Protein AF-A0A2S8ILB8-F1 (afdb_monomer)

Mean predicted aligned error: 15.45 Å

Organism: Burkholderia cepacia (NCBI:txid292)

pLDDT: mean 70.12, std 14.37, range [33.75, 92.69]

Radius of gyration: 23.31 Å; Cα contacts (8 Å, |Δi|>4): 121; chains: 1; bounding box: 49×38×70 Å

Sequence (114 aa):
MSDSTARDAGSDMPLCPVPPSVQGDDRSEYMSYGPGHYAYEIVGDMPVHVGGTCYIGRLVDWFGAYGKDGLMAQMSMRLPRDDTGHEQTFSVNGVRSVTSVATSIEKMTANSGN

Structure (mmCIF, N/CA/C/O backbone):
data_AF-A0A2S8ILB8-F1
#
_entry.id   AF-A0A2S8ILB8-F1
#
loop_
_atom_site.group_PDB
_atom_site.id
_atom_site.type_symbol
_atom_site.label_atom_id
_atom_site.label_alt_id
_atom_site.label_comp_id
_atom_site.label_asym_id
_atom_site.label_entity_id
_atom_site.label_seq_id
_atom_site.pdbx_PDB_ins_code
_atom_site.Cartn_x
_atom_site.Cartn_y
_atom_site.Cartn_z
_atom_site.occupancy
_atom_site.B_iso_or_equiv
_atom_site.auth_seq_id
_atom_site.auth_comp_id
_atom_site.auth_asym_id
_atom_site.auth_atom_id
_atom_site.pdbx_PDB_model_num
ATOM 1 N N . MET A 1 1 ? -10.336 9.363 -44.416 1.00 43.84 1 MET A N 1
ATOM 2 C CA . MET A 1 1 ? -10.265 8.035 -43.772 1.00 43.84 1 MET A CA 1
ATOM 3 C C . MET A 1 1 ? -9.459 8.210 -42.497 1.00 43.84 1 MET A C 1
ATOM 5 O O . MET A 1 1 ? -8.588 9.066 -42.495 1.00 43.84 1 MET A O 1
ATOM 9 N N . SER A 1 2 ? -9.823 7.547 -41.400 1.00 50.69 2 SER A N 1
ATOM 10 C CA . SER A 1 2 ? -9.103 7.703 -40.130 1.00 50.69 2 SER A CA 1
ATOM 11 C C . SER A 1 2 ? -7.822 6.870 -40.184 1.00 50.69 2 SER A C 1
ATOM 13 O O . SER A 1 2 ? -7.915 5.656 -40.330 1.00 50.69 2 SER A O 1
ATOM 15 N N . ASP A 1 3 ? -6.657 7.509 -40.061 1.00 68.88 3 ASP A N 1
ATOM 16 C CA . ASP A 1 3 ? -5.332 6.862 -39.990 1.00 68.88 3 ASP A CA 1
ATOM 17 C C . ASP A 1 3 ? -5.080 6.200 -38.618 1.00 68.88 3 ASP A C 1
ATOM 19 O O . ASP A 1 3 ? -3.968 6.218 -38.092 1.00 68.88 3 ASP A O 1
ATOM 23 N N . SER A 1 4 ? -6.118 5.650 -37.982 1.00 63.41 4 SER A N 1
ATOM 24 C CA . SER A 1 4 ? -5.969 4.976 -36.693 1.00 63.41 4 SER A CA 1
ATOM 25 C C . SER A 1 4 ? -5.624 3.503 -36.897 1.00 63.41 4 SER A C 1
ATOM 27 O O . SER A 1 4 ? -6.409 2.712 -37.416 1.00 63.41 4 SER A O 1
ATOM 29 N N . THR A 1 5 ? -4.423 3.125 -36.471 1.00 62.94 5 THR A N 1
ATOM 30 C CA . THR A 1 5 ? -3.970 1.736 -36.386 1.00 62.94 5 THR A CA 1
ATOM 31 C C . THR A 1 5 ? -4.077 1.248 -34.945 1.00 62.94 5 THR A C 1
ATOM 33 O O . THR A 1 5 ? -3.361 1.715 -34.064 1.00 62.94 5 THR A O 1
ATOM 36 N N . ALA A 1 6 ? -4.959 0.278 -34.708 1.00 57.72 6 ALA A N 1
ATOM 37 C CA . ALA A 1 6 ? -4.979 -0.522 -33.485 1.00 57.72 6 ALA A CA 1
ATOM 38 C C . ALA A 1 6 ? -4.267 -1.860 -33.744 1.00 57.72 6 ALA A C 1
ATOM 40 O O . ALA A 1 6 ? -4.398 -2.435 -34.827 1.00 57.72 6 ALA A O 1
ATOM 41 N N . ARG A 1 7 ? -3.502 -2.352 -32.767 1.00 63.53 7 ARG A N 1
ATOM 42 C CA . ARG A 1 7 ? -2.877 -3.685 -32.781 1.00 63.53 7 ARG A CA 1
ATOM 43 C C . ARG A 1 7 ? -3.166 -4.403 -31.468 1.00 63.53 7 ARG A C 1
ATOM 45 O O . ARG A 1 7 ? -3.419 -3.747 -30.459 1.00 63.53 7 ARG A O 1
ATOM 52 N N . ASP A 1 8 ? -3.100 -5.730 -31.498 1.00 57.72 8 ASP A N 1
A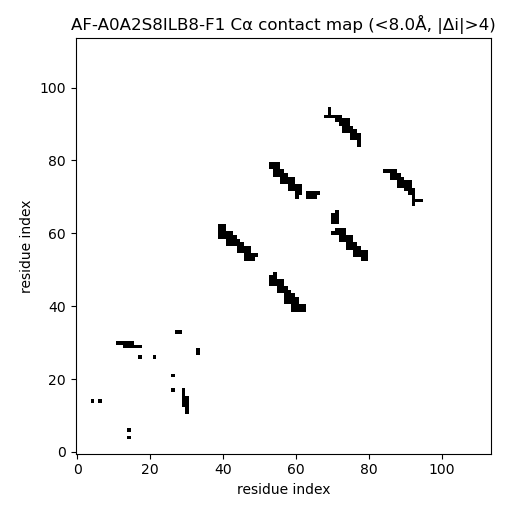TOM 53 C CA . ASP A 1 8 ? -3.300 -6.564 -30.315 1.00 57.72 8 ASP A CA 1
ATOM 54 C C . ASP A 1 8 ? -2.285 -6.240 -29.215 1.00 57.72 8 ASP A C 1
ATOM 56 O O . ASP A 1 8 ? -1.077 -6.121 -29.458 1.00 57.72 8 ASP A O 1
ATOM 60 N N . ALA A 1 9 ? -2.795 -6.138 -27.986 1.00 50.19 9 ALA A N 1
ATOM 61 C CA . ALA A 1 9 ? -1.987 -6.030 -26.782 1.00 50.19 9 ALA A CA 1
ATOM 62 C C . ALA A 1 9 ? -1.208 -7.346 -26.592 1.00 50.19 9 ALA A C 1
ATOM 64 O O . ALA A 1 9 ? -1.756 -8.335 -26.111 1.00 50.19 9 ALA A O 1
ATOM 65 N N . GLY A 1 10 ? 0.051 -7.364 -27.040 1.00 53.66 10 GLY A N 1
ATOM 66 C CA . GLY A 1 10 ? 0.926 -8.545 -27.021 1.00 53.66 10 GLY A CA 1
ATOM 67 C C . GLY A 1 10 ? 1.799 -8.730 -28.268 1.00 53.66 10 GLY A C 1
ATOM 68 O O . GLY A 1 10 ? 2.637 -9.623 -28.289 1.00 53.66 10 GLY A O 1
ATOM 69 N N . SER A 1 11 ? 1.629 -7.910 -29.311 1.00 64.94 11 SER A N 1
ATOM 70 C CA . SER A 1 11 ? 2.535 -7.902 -30.468 1.00 64.94 11 SER A CA 1
ATOM 71 C C . SER A 1 11 ? 3.912 -7.328 -30.103 1.00 64.94 11 SER A C 1
ATOM 73 O O . SER A 1 11 ? 4.003 -6.166 -29.710 1.00 64.94 11 SER A O 1
ATOM 75 N N . ASP A 1 12 ? 4.986 -8.080 -30.371 1.00 65.25 12 ASP A N 1
ATOM 76 C CA . ASP A 1 12 ? 6.389 -7.645 -30.198 1.00 65.25 12 ASP A CA 1
ATOM 77 C C . ASP A 1 12 ? 6.849 -6.580 -31.219 1.00 65.25 12 ASP A C 1
ATOM 79 O O . ASP A 1 12 ? 7.993 -6.122 -31.195 1.00 65.25 12 ASP A O 1
ATOM 83 N N . MET A 1 13 ? 5.970 -6.159 -32.134 1.00 71.38 13 MET A N 1
ATOM 84 C CA . MET A 1 13 ? 6.238 -5.077 -33.080 1.00 71.38 13 MET A CA 1
ATOM 85 C C . MET A 1 13 ? 5.608 -3.754 -32.608 1.00 71.38 13 MET A C 1
ATOM 87 O O . MET A 1 13 ? 4.372 -3.683 -32.530 1.00 71.38 13 MET A O 1
ATOM 91 N N . PRO A 1 14 ? 6.401 -2.681 -32.398 1.00 72.38 14 PRO A N 1
ATOM 92 C CA . PRO A 1 14 ? 5.877 -1.403 -31.928 1.00 72.38 14 PRO A CA 1
ATOM 93 C C . PRO A 1 14 ? 4.934 -0.783 -32.955 1.00 72.38 14 PRO A C 1
ATOM 95 O O . PRO A 1 14 ? 5.099 -0.939 -34.172 1.00 72.38 14 PRO A O 1
ATOM 98 N N . LEU A 1 15 ? 3.938 -0.053 -32.453 1.00 75.75 15 LEU A N 1
ATOM 99 C CA . LEU A 1 15 ? 3.108 0.824 -33.279 1.00 75.75 15 LEU A CA 1
ATOM 100 C C . LEU A 1 15 ? 3.922 2.020 -33.792 1.00 75.75 15 LEU A C 1
ATOM 102 O O . LEU A 1 15 ? 3.764 2.422 -34.943 1.00 75.75 15 LEU A O 1
ATOM 106 N N . CYS A 1 16 ? 4.826 2.545 -32.962 1.00 80.25 16 CYS A N 1
ATOM 107 C CA . CYS A 1 16 ? 5.725 3.636 -33.319 1.00 80.25 16 CYS A CA 1
ATOM 108 C C . CYS A 1 16 ? 6.970 3.111 -34.064 1.00 80.25 16 CYS A C 1
ATOM 110 O O . CYS A 1 16 ? 7.601 2.156 -33.607 1.00 80.25 16 CYS A O 1
ATOM 112 N N . PRO A 1 17 ? 7.389 3.726 -35.183 1.00 85.88 17 PRO A N 1
ATOM 113 C CA . PRO A 1 17 ? 8.659 3.389 -35.825 1.00 85.88 17 PRO A CA 1
ATOM 114 C C . PRO A 1 17 ? 9.853 3.626 -34.888 1.00 85.88 17 PRO A C 1
ATOM 116 O O . PRO A 1 17 ? 9.951 4.686 -34.274 1.00 85.88 17 PRO A O 1
ATOM 119 N N . VAL A 1 18 ? 10.786 2.670 -34.821 1.00 86.38 18 VAL A N 1
ATOM 120 C CA . VAL A 1 18 ? 12.021 2.798 -34.026 1.00 86.38 18 VAL A CA 1
ATOM 121 C C . VAL A 1 18 ? 13.158 3.307 -34.920 1.00 86.38 18 VAL A C 1
ATOM 123 O O . VAL A 1 18 ? 13.496 2.623 -35.893 1.00 86.38 18 VAL A O 1
ATOM 126 N N . PRO A 1 19 ? 13.780 4.462 -34.623 1.00 92.44 19 PRO A N 1
ATOM 127 C CA . PRO A 1 19 ? 14.909 4.960 -35.400 1.00 92.44 19 PRO A CA 1
ATOM 128 C C . PRO A 1 19 ? 16.108 3.989 -35.379 1.00 92.44 19 PRO A C 1
ATOM 130 O O . PRO A 1 19 ? 16.382 3.384 -34.340 1.00 92.44 19 PRO A O 1
ATOM 133 N N . PRO A 1 20 ? 16.885 3.869 -36.476 1.00 89.38 20 PRO A N 1
ATOM 134 C CA . PRO A 1 20 ? 18.049 2.973 -36.539 1.00 89.38 20 PRO A CA 1
ATOM 135 C C . PRO A 1 20 ? 19.155 3.286 -35.520 1.00 89.38 20 PRO A C 1
ATOM 137 O O . PRO A 1 20 ? 19.978 2.427 -35.218 1.00 89.38 20 PRO A O 1
ATOM 140 N N . SER A 1 21 ? 19.189 4.517 -35.006 1.00 92.69 21 SER A N 1
ATOM 141 C CA . SER A 1 21 ? 20.146 4.968 -33.994 1.00 92.69 21 SER A CA 1
ATOM 142 C C . SER A 1 21 ? 19.826 4.481 -32.576 1.00 92.69 21 SER A C 1
ATOM 144 O O . SER A 1 21 ? 20.693 4.578 -31.715 1.00 92.69 21 SER A O 1
ATOM 146 N N . VAL A 1 22 ? 18.612 3.977 -32.320 1.00 85.44 22 VAL A N 1
ATOM 147 C CA . VAL A 1 22 ? 18.175 3.517 -30.990 1.00 85.44 22 VAL A CA 1
ATOM 148 C C . VAL A 1 22 ? 18.552 2.048 -30.796 1.00 85.44 22 VAL A C 1
ATOM 150 O O . VAL A 1 22 ? 18.087 1.166 -31.534 1.00 85.44 22 VAL A O 1
ATOM 153 N N . GLN A 1 23 ? 19.384 1.780 -29.790 1.00 84.12 23 GLN A N 1
ATOM 154 C CA . GLN A 1 23 ? 19.929 0.454 -29.490 1.00 84.12 23 GLN A CA 1
ATOM 155 C C . GLN A 1 23 ? 19.652 0.036 -28.046 1.00 84.12 23 GLN A C 1
ATOM 157 O O . GLN A 1 23 ? 19.327 0.864 -27.208 1.00 84.12 23 GLN A O 1
ATOM 162 N N . GLY A 1 24 ? 19.798 -1.261 -27.768 1.00 80.56 24 GLY A N 1
ATOM 163 C CA . GLY A 1 24 ? 19.667 -1.799 -26.414 1.00 80.56 24 GLY A CA 1
ATOM 164 C C . GLY A 1 24 ? 18.294 -1.544 -25.788 1.00 80.56 24 GLY A C 1
ATOM 165 O O . GLY A 1 24 ? 17.268 -1.620 -26.472 1.00 80.56 24 GLY A O 1
ATOM 166 N N . ASP A 1 25 ? 18.302 -1.252 -24.490 1.00 75.38 25 ASP A N 1
ATOM 167 C CA . ASP A 1 25 ? 17.104 -1.122 -23.657 1.00 75.38 25 ASP A CA 1
ATOM 168 C C . ASP A 1 25 ? 16.227 0.087 -24.043 1.00 75.38 25 ASP A C 1
ATOM 170 O O . ASP A 1 25 ? 15.007 0.029 -23.877 1.00 75.38 25 ASP A O 1
ATOM 174 N N . ASP A 1 26 ? 16.797 1.119 -24.682 1.00 79.50 26 ASP A N 1
ATOM 175 C CA . ASP A 1 26 ? 16.089 2.326 -25.157 1.00 79.50 26 ASP A CA 1
ATOM 176 C C . ASP A 1 26 ? 15.013 2.010 -26.215 1.00 79.50 26 ASP A C 1
ATOM 178 O O . ASP A 1 26 ? 14.085 2.781 -26.462 1.00 79.50 26 ASP A O 1
ATOM 182 N N . ARG A 1 27 ? 15.094 0.839 -26.860 1.00 80.06 27 ARG A N 1
ATOM 183 C CA . ARG A 1 27 ? 14.069 0.377 -27.811 1.00 80.06 27 ARG A CA 1
ATOM 184 C C . ARG A 1 27 ? 12.729 0.080 -27.126 1.00 80.06 27 ARG A C 1
ATOM 186 O O . ARG A 1 27 ? 11.698 0.109 -27.798 1.00 80.06 27 ARG A O 1
ATOM 193 N N . SER A 1 28 ? 12.729 -0.198 -25.819 1.00 74.12 28 SER A N 1
ATOM 194 C CA . SER A 1 28 ? 11.522 -0.508 -25.036 1.00 74.12 28 SER A CA 1
ATOM 195 C C . SER A 1 28 ? 10.584 0.696 -24.855 1.00 74.12 28 SER A C 1
ATOM 197 O O . SER A 1 28 ? 9.372 0.513 -24.718 1.00 74.12 28 SER A O 1
ATOM 199 N N . GLU A 1 29 ? 11.103 1.923 -24.964 1.00 79.31 29 GLU A N 1
ATOM 200 C CA . GLU A 1 29 ? 10.327 3.174 -24.891 1.00 79.31 29 GLU A CA 1
ATOM 201 C C . GLU A 1 29 ? 9.372 3.353 -26.084 1.00 79.31 29 GLU A C 1
ATOM 203 O O . GLU A 1 29 ? 8.373 4.063 -26.010 1.00 79.31 29 GLU A O 1
ATOM 208 N N . TYR A 1 30 ? 9.641 2.665 -27.196 1.00 82.38 30 TYR A N 1
ATOM 209 C CA . TYR A 1 30 ? 8.775 2.658 -28.380 1.00 82.38 30 TYR A CA 1
ATOM 210 C C . TYR A 1 30 ? 7.669 1.596 -28.293 1.00 82.38 30 TYR A C 1
ATOM 212 O O . TYR A 1 30 ? 6.755 1.581 -29.120 1.00 82.38 30 TYR A O 1
ATOM 220 N N . MET A 1 31 ? 7.763 0.708 -27.299 1.00 73.12 31 MET A N 1
ATOM 221 C CA . MET A 1 31 ? 6.815 -0.373 -27.018 1.00 73.12 31 MET A CA 1
ATOM 222 C C . MET A 1 31 ? 5.901 -0.041 -25.836 1.00 73.12 31 MET A C 1
ATOM 224 O O . MET A 1 31 ? 4.791 -0.562 -25.749 1.00 73.12 31 MET A O 1
ATOM 228 N N . SER A 1 32 ? 6.363 0.803 -24.912 1.00 68.81 32 SER A N 1
ATOM 229 C CA . SER A 1 32 ? 5.662 1.107 -23.668 1.00 68.81 32 SER A CA 1
ATOM 230 C C . SER A 1 32 ? 6.006 2.508 -23.167 1.00 68.81 32 SER A C 1
ATOM 232 O O . SER A 1 32 ? 7.106 2.999 -23.389 1.00 68.81 32 SER A O 1
ATOM 234 N N . TYR A 1 33 ? 5.091 3.129 -22.422 1.00 65.75 33 TYR A N 1
ATOM 235 C CA . TYR A 1 33 ? 5.306 4.420 -21.751 1.00 65.75 33 TYR A CA 1
ATOM 236 C C . TYR A 1 33 ? 6.221 4.302 -20.503 1.00 65.75 33 TYR A C 1
ATOM 238 O O . TYR A 1 33 ? 6.275 5.201 -19.668 1.00 65.75 33 TYR A O 1
ATOM 246 N N . GLY A 1 34 ? 6.927 3.179 -20.345 1.00 61.75 34 GLY A N 1
ATOM 247 C CA . GLY A 1 34 ? 7.639 2.827 -19.122 1.00 61.75 34 GLY A CA 1
ATOM 248 C C . GLY A 1 34 ? 6.735 2.148 -18.085 1.00 61.75 34 GLY A C 1
ATOM 249 O O . GLY A 1 34 ? 5.575 1.827 -18.370 1.00 61.75 34 GLY A O 1
ATOM 250 N N . PRO A 1 35 ? 7.262 1.875 -16.880 1.00 55.00 35 PRO A N 1
ATOM 251 C CA . PRO A 1 35 ? 6.480 1.259 -15.823 1.00 55.00 35 PRO A CA 1
ATOM 252 C C . PRO A 1 35 ? 5.272 2.135 -15.470 1.00 55.00 35 PRO A C 1
ATOM 254 O O . PRO A 1 35 ? 5.406 3.323 -15.175 1.00 55.00 35 PRO A O 1
ATOM 257 N N . GLY A 1 36 ? 4.082 1.534 -15.510 1.00 52.47 36 GLY A N 1
ATOM 258 C CA . GLY A 1 36 ? 2.851 2.189 -15.081 1.00 52.47 36 GLY A CA 1
ATOM 259 C C . GLY A 1 36 ? 2.916 2.603 -13.610 1.00 52.47 36 GLY A C 1
ATOM 260 O O . GLY A 1 36 ? 3.729 2.100 -12.838 1.00 52.47 36 GLY A O 1
ATOM 261 N N . HIS A 1 37 ? 2.050 3.535 -13.220 1.00 50.69 37 HIS A N 1
ATOM 262 C CA . HIS A 1 37 ? 1.978 4.066 -11.860 1.00 50.69 37 HIS A CA 1
ATOM 263 C C . HIS A 1 37 ? 1.935 2.931 -10.812 1.00 50.69 37 HIS A C 1
ATOM 265 O O . HIS A 1 37 ? 0.953 2.195 -10.729 1.00 50.69 37 HIS A O 1
ATOM 271 N N . TYR A 1 38 ? 2.994 2.793 -10.005 1.00 55.03 38 TYR A N 1
ATOM 272 C CA . TYR A 1 38 ? 3.078 1.830 -8.900 1.00 55.03 38 TYR A CA 1
ATOM 273 C C . TYR A 1 38 ? 2.279 2.341 -7.694 1.00 55.03 38 TYR A C 1
ATOM 275 O O . TYR A 1 38 ? 2.844 2.796 -6.701 1.00 55.03 38 TYR A O 1
ATOM 283 N N . ALA A 1 39 ? 0.952 2.321 -7.787 1.00 56.22 39 ALA A N 1
ATOM 284 C CA . ALA A 1 39 ? 0.093 2.560 -6.635 1.00 56.22 39 ALA A CA 1
ATOM 285 C C . ALA A 1 39 ? -0.289 1.210 -6.018 1.00 56.22 39 ALA A C 1
ATOM 287 O O . ALA A 1 39 ? -1.001 0.428 -6.642 1.00 56.22 39 ALA A O 1
ATOM 288 N N . TYR A 1 40 ? 0.179 0.934 -4.800 1.00 64.56 40 TYR A N 1
ATOM 289 C CA . TYR A 1 40 ? -0.498 -0.045 -3.952 1.00 64.56 40 TYR A CA 1
ATOM 290 C C . TYR A 1 40 ? -1.852 0.549 -3.549 1.00 64.56 40 TYR A C 1
ATOM 292 O O . TYR A 1 40 ? -1.952 1.742 -3.240 1.00 64.56 40 TYR A O 1
ATOM 300 N N . GLU A 1 41 ? -2.910 -0.254 -3.596 1.00 71.88 41 GLU A N 1
ATOM 301 C CA . GLU A 1 41 ? -4.248 0.239 -3.292 1.00 71.88 41 GLU A CA 1
ATOM 302 C C . GLU A 1 41 ? -4.439 0.247 -1.776 1.00 71.88 41 GLU A C 1
ATOM 304 O O . GLU A 1 41 ? -4.322 -0.786 -1.116 1.00 71.88 41 GLU A O 1
ATOM 309 N N . ILE A 1 42 ? -4.722 1.419 -1.202 1.00 77.94 42 ILE A N 1
ATOM 310 C CA . ILE A 1 42 ? -5.113 1.508 0.206 1.00 77.94 42 ILE A CA 1
ATOM 311 C C . ILE A 1 42 ? -6.544 0.989 0.308 1.00 77.94 42 ILE A C 1
ATOM 313 O O . ILE A 1 42 ? -7.495 1.674 -0.064 1.00 77.94 42 ILE A O 1
ATOM 317 N N . VAL A 1 43 ? -6.689 -0.217 0.850 1.00 77.69 43 VAL A N 1
ATOM 318 C CA . VAL A 1 43 ? -7.993 -0.848 1.079 1.00 77.69 43 VAL A CA 1
ATOM 319 C C . VAL A 1 43 ? -8.728 -0.147 2.219 1.00 77.69 43 VAL A C 1
ATOM 321 O O . VAL A 1 43 ? -9.952 -0.010 2.184 1.00 77.69 43 VAL A O 1
ATOM 324 N N . GLY A 1 44 ? -7.989 0.302 3.236 1.00 82.31 44 GLY A N 1
ATOM 325 C CA . GLY A 1 44 ? -8.544 1.107 4.314 1.00 82.31 44 GLY A CA 1
ATOM 326 C C . GLY A 1 44 ? -7.589 1.341 5.478 1.00 82.31 44 GLY A C 1
ATOM 327 O O . GLY A 1 44 ? -6.625 0.601 5.682 1.00 82.31 44 GLY A O 1
ATOM 328 N N . ASP A 1 45 ? -7.926 2.362 6.262 1.00 85.56 45 ASP A N 1
ATOM 329 C CA . ASP A 1 45 ? -7.277 2.700 7.524 1.00 85.56 45 ASP A CA 1
ATOM 330 C C . ASP A 1 45 ? -8.195 2.320 8.692 1.00 85.56 45 ASP A C 1
ATOM 332 O O . ASP A 1 45 ? -9.410 2.527 8.633 1.00 85.56 45 ASP A O 1
ATOM 336 N N . MET A 1 46 ? -7.629 1.764 9.762 1.00 88.12 46 MET A N 1
ATOM 337 C CA . MET A 1 46 ? -8.407 1.327 10.923 1.00 88.12 46 MET A CA 1
ATOM 338 C C . MET A 1 46 ? -7.602 1.392 12.226 1.00 88.12 46 MET A C 1
ATOM 340 O O . MET A 1 46 ? -6.389 1.173 12.216 1.00 88.12 46 MET A O 1
ATOM 344 N N . PRO A 1 47 ? -8.249 1.663 13.372 1.00 88.19 47 PRO A N 1
ATOM 345 C CA . PRO A 1 47 ? -7.612 1.472 14.665 1.00 88.19 47 PRO A CA 1
ATOM 346 C C . PRO A 1 47 ? -7.387 -0.023 14.913 1.00 88.19 47 PRO A C 1
ATOM 348 O O . PRO A 1 47 ? -8.280 -0.843 14.698 1.00 88.19 47 PRO A O 1
ATOM 351 N N . VAL A 1 48 ? -6.199 -0.373 15.397 1.00 85.19 48 VAL A N 1
ATOM 352 C CA . VAL A 1 48 ? -5.831 -1.750 15.739 1.00 85.19 48 VAL A CA 1
ATOM 353 C C . VAL A 1 48 ? -5.347 -1.779 17.181 1.00 85.19 48 VAL A C 1
ATOM 355 O O . VAL A 1 48 ? -4.460 -1.018 17.560 1.00 85.19 48 VAL A O 1
ATOM 358 N N . HIS A 1 49 ? -5.926 -2.654 17.998 1.00 88.88 49 HIS A N 1
ATOM 359 C CA . HIS A 1 49 ? -5.470 -2.893 19.366 1.00 88.88 49 HIS A CA 1
ATOM 360 C C . HIS A 1 49 ? -4.694 -4.206 19.430 1.00 88.88 49 HIS A C 1
ATOM 362 O O . HIS A 1 49 ? -5.229 -5.260 19.091 1.00 88.88 49 HIS A O 1
ATOM 368 N N . VAL A 1 50 ? -3.448 -4.143 19.902 1.00 85.06 50 VAL A N 1
ATOM 369 C CA . VAL A 1 50 ? -2.618 -5.325 20.173 1.00 85.06 50 VAL A CA 1
ATOM 370 C C . VAL A 1 50 ? -2.163 -5.256 21.623 1.00 85.06 50 VAL A C 1
ATOM 372 O O . VAL A 1 50 ? -1.436 -4.345 22.022 1.00 85.06 50 VAL A O 1
ATOM 375 N N . GLY A 1 51 ? -2.634 -6.204 22.437 1.00 88.00 51 GLY A N 1
ATOM 376 C CA . GLY A 1 51 ? -2.462 -6.142 23.886 1.00 88.00 51 GLY A CA 1
ATOM 377 C C . GLY A 1 51 ? -3.081 -4.864 24.463 1.00 88.00 51 GLY A C 1
ATOM 378 O O . GLY A 1 51 ? -4.268 -4.609 24.276 1.00 88.00 51 GLY A O 1
ATOM 379 N N . GLY A 1 52 ? -2.270 -4.065 25.161 1.00 90.00 52 GLY A N 1
ATOM 380 C CA . GLY A 1 52 ? -2.679 -2.783 25.748 1.00 90.00 52 GLY A CA 1
ATOM 381 C C . GLY A 1 52 ? -2.438 -1.553 24.866 1.00 90.00 52 GLY A C 1
ATOM 382 O O . GLY A 1 52 ? -2.691 -0.440 25.323 1.00 90.00 52 GLY A O 1
ATOM 383 N N . THR A 1 53 ? -1.938 -1.722 23.638 1.00 89.69 53 THR A N 1
ATOM 384 C CA . THR A 1 53 ? -1.497 -0.606 22.787 1.00 89.69 53 THR A CA 1
ATOM 385 C C . THR A 1 53 ? -2.423 -0.411 21.588 1.00 89.69 53 THR A C 1
ATOM 387 O O . THR A 1 53 ? -2.821 -1.371 20.926 1.00 89.69 53 THR A O 1
ATOM 390 N N . CYS A 1 54 ? -2.741 0.853 21.302 1.00 89.31 54 CYS A N 1
ATOM 391 C CA . CYS A 1 54 ? -3.522 1.281 20.146 1.00 89.31 54 CYS A CA 1
ATOM 392 C C . CYS A 1 54 ? -2.595 1.753 19.019 1.00 89.31 54 CYS A C 1
ATOM 394 O O . CYS A 1 54 ? -1.700 2.568 19.244 1.00 89.31 54 CYS A O 1
ATOM 396 N N . TYR A 1 55 ? -2.850 1.269 17.810 1.00 89.25 55 TYR A N 1
ATOM 397 C CA . TYR A 1 55 ? -2.135 1.598 16.585 1.00 89.25 55 TYR A CA 1
ATOM 398 C C . TYR A 1 55 ? -3.111 2.108 15.528 1.00 89.25 55 TYR A C 1
ATOM 400 O O . TYR A 1 55 ? -4.305 1.801 15.562 1.00 89.25 55 TYR A O 1
ATOM 408 N N . ILE A 1 56 ? -2.581 2.828 14.545 1.00 89.88 56 ILE A N 1
ATOM 409 C CA . ILE A 1 56 ? -3.264 3.075 13.277 1.00 89.88 56 ILE A CA 1
ATOM 410 C C . ILE A 1 56 ? -2.715 2.076 12.263 1.00 89.88 56 ILE A C 1
ATOM 412 O O . ILE A 1 56 ? -1.522 2.100 11.956 1.00 89.88 56 ILE A O 1
ATOM 416 N N . GLY A 1 57 ? -3.585 1.183 11.798 1.00 88.94 57 GLY A N 1
ATOM 417 C CA . GLY A 1 57 ? -3.297 0.203 10.762 1.00 88.94 57 GLY A CA 1
ATOM 418 C C . GLY A 1 57 ? -3.753 0.688 9.390 1.00 88.94 57 GLY A C 1
ATOM 419 O O . GLY A 1 57 ? -4.813 1.305 9.275 1.00 88.94 57 GLY A O 1
ATOM 420 N N . ARG A 1 58 ? -2.973 0.373 8.359 1.00 87.00 58 ARG A N 1
ATOM 421 C CA . ARG A 1 58 ? -3.295 0.572 6.947 1.00 87.00 58 ARG A CA 1
ATOM 422 C C . ARG A 1 58 ? -3.188 -0.756 6.220 1.00 87.00 58 ARG A C 1
ATOM 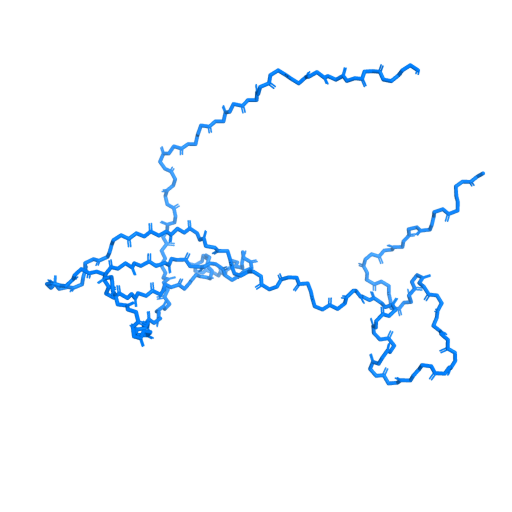424 O O . ARG A 1 58 ? -2.104 -1.333 6.158 1.00 87.00 58 ARG A O 1
ATOM 431 N N . LEU A 1 59 ? -4.301 -1.208 5.652 1.00 85.44 59 LEU A N 1
ATOM 432 C CA . LEU A 1 59 ? -4.330 -2.389 4.801 1.00 85.44 59 LEU A CA 1
ATOM 433 C C . LEU A 1 59 ? -4.099 -1.960 3.354 1.00 85.44 59 LEU A C 1
ATOM 435 O O . LEU A 1 59 ? -4.842 -1.129 2.827 1.00 85.44 59 LEU A O 1
ATOM 439 N N . VAL A 1 60 ? -3.085 -2.539 2.723 1.00 83.44 60 VAL A N 1
ATOM 440 C CA . VAL A 1 60 ? -2.768 -2.335 1.313 1.00 83.44 60 VAL A CA 1
ATOM 441 C C . VAL A 1 60 ? -2.929 -3.631 0.539 1.00 83.44 60 VAL A C 1
ATOM 443 O O . VAL A 1 60 ? -2.599 -4.712 1.032 1.00 83.44 60 VAL A O 1
ATOM 446 N N . ASP A 1 61 ? -3.439 -3.504 -0.675 1.00 77.12 61 ASP A N 1
ATOM 447 C CA . ASP A 1 61 ? -3.505 -4.568 -1.664 1.00 77.12 61 ASP A CA 1
ATOM 448 C C . ASP A 1 61 ? -2.459 -4.311 -2.749 1.00 77.12 61 ASP A C 1
ATOM 450 O O . ASP A 1 61 ? -2.351 -3.214 -3.312 1.00 77.12 61 ASP A O 1
ATOM 454 N N . TRP A 1 62 ? -1.674 -5.348 -3.023 1.00 68.06 62 TRP A N 1
ATOM 455 C CA . TRP A 1 62 ? -0.724 -5.359 -4.115 1.00 68.06 62 TRP A CA 1
ATOM 456 C C . TRP A 1 62 ? -1.401 -5.937 -5.360 1.00 68.06 62 TRP A C 1
ATOM 458 O O . TRP A 1 62 ? -1.417 -7.147 -5.587 1.00 68.06 62 TRP A O 1
ATOM 468 N N . PHE A 1 63 ? -1.895 -5.029 -6.204 1.00 64.81 63 PHE A N 1
ATOM 469 C CA . PHE A 1 63 ? -2.365 -5.308 -7.566 1.00 64.81 63 PHE A CA 1
ATOM 470 C C . PHE A 1 63 ? -3.625 -6.177 -7.682 1.00 64.81 63 PHE A C 1
ATOM 472 O O . PHE A 1 63 ? -3.856 -6.753 -8.747 1.00 64.81 63 PHE A O 1
ATOM 479 N 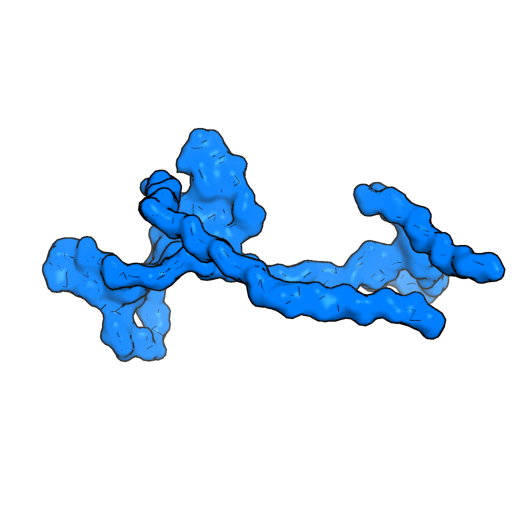N . GLY A 1 64 ? -4.446 -6.300 -6.633 1.00 57.75 64 GLY A N 1
ATOM 480 C CA . GLY A 1 64 ? -5.658 -7.116 -6.710 1.00 57.75 64 GLY A CA 1
ATOM 481 C C . GLY A 1 64 ? -5.348 -8.592 -6.932 1.00 57.75 64 GLY A C 1
ATOM 482 O O . GLY A 1 64 ? -6.167 -9.318 -7.496 1.00 57.75 64 GLY A O 1
ATOM 483 N N . ALA A 1 65 ? -4.146 -9.044 -6.561 1.00 61.91 65 ALA A N 1
ATOM 484 C CA . ALA A 1 65 ? -3.726 -10.419 -6.765 1.00 61.91 65 ALA A CA 1
ATOM 485 C C . ALA A 1 65 ? -4.447 -11.334 -5.764 1.00 61.91 65 ALA A C 1
ATOM 487 O O . ALA A 1 65 ? -4.251 -11.241 -4.551 1.00 61.91 65 ALA A O 1
ATOM 488 N N . TYR A 1 66 ? -5.266 -12.254 -6.277 1.00 62.12 66 TYR A N 1
ATOM 489 C CA . TYR A 1 66 ? -5.930 -13.287 -5.483 1.00 62.12 66 TYR A CA 1
ATOM 490 C C . TYR A 1 66 ? -5.208 -14.628 -5.645 1.00 62.12 66 TYR A C 1
ATOM 492 O O . TYR A 1 66 ? -5.053 -15.139 -6.754 1.00 62.12 66 TYR A O 1
ATOM 500 N N . GLY A 1 67 ? -4.781 -15.209 -4.525 1.00 66.38 67 GLY A N 1
ATOM 501 C CA . GLY A 1 67 ? -4.253 -16.568 -4.447 1.00 66.38 67 GLY A CA 1
ATOM 502 C C . GLY A 1 67 ? -5.267 -17.547 -3.854 1.00 66.38 67 GLY A C 1
ATOM 503 O O . GLY A 1 67 ? -6.413 -17.202 -3.570 1.00 66.38 67 GLY A O 1
ATOM 504 N N . LYS A 1 68 ? -4.822 -18.784 -3.596 1.00 71.69 68 LYS A N 1
ATOM 505 C CA . LYS A 1 68 ? -5.650 -19.832 -2.966 1.00 71.69 68 LYS A CA 1
ATOM 506 C C . LYS A 1 68 ? -6.224 -19.432 -1.595 1.00 71.69 68 LYS A C 1
ATOM 508 O O . LYS A 1 68 ? -7.245 -19.972 -1.190 1.00 71.69 68 LYS A O 1
ATOM 513 N N . ASP A 1 69 ? -5.570 -18.496 -0.909 1.00 66.56 69 ASP A N 1
ATOM 514 C CA . ASP A 1 69 ? -5.932 -18.029 0.434 1.00 66.56 69 ASP A CA 1
ATOM 515 C C . ASP A 1 69 ? -6.639 -16.654 0.414 1.00 66.56 69 ASP A C 1
ATOM 517 O O . ASP A 1 69 ? -6.855 -16.051 1.462 1.00 66.56 69 ASP A O 1
ATOM 521 N N . GLY A 1 70 ? -7.033 -16.162 -0.769 1.00 66.44 70 GLY A N 1
ATOM 522 C CA . GLY A 1 70 ? -7.701 -14.871 -0.943 1.00 66.44 70 GLY A CA 1
ATOM 523 C C . GLY A 1 70 ? -6.766 -13.762 -1.431 1.00 66.44 70 GLY A C 1
ATOM 524 O O . GLY A 1 70 ? -5.770 -14.029 -2.104 1.00 66.44 70 GLY A O 1
ATOM 525 N N . LEU A 1 71 ? -7.134 -12.511 -1.144 1.00 67.62 71 LEU A N 1
ATOM 526 C CA . LEU A 1 71 ? -6.395 -11.325 -1.578 1.00 67.62 71 LEU A CA 1
ATOM 527 C C . LEU A 1 71 ? -5.020 -11.259 -0.906 1.00 67.62 71 LEU A C 1
ATOM 529 O O . LEU A 1 71 ? -4.927 -11.366 0.317 1.00 67.62 71 LEU A O 1
ATOM 533 N N . MET A 1 72 ? -3.966 -11.036 -1.690 1.00 71.94 72 MET A N 1
ATOM 534 C CA . MET A 1 72 ? -2.623 -10.802 -1.163 1.00 71.94 72 MET A CA 1
ATOM 535 C C . MET A 1 72 ? -2.515 -9.384 -0.595 1.00 71.94 72 MET A C 1
ATOM 537 O O . MET A 1 72 ? -2.138 -8.442 -1.286 1.00 71.94 72 MET A O 1
ATOM 541 N N . ALA A 1 73 ? -2.846 -9.247 0.689 1.00 77.69 73 ALA A N 1
ATOM 542 C CA . ALA A 1 73 ? -2.851 -7.971 1.386 1.00 77.69 73 ALA A CA 1
ATOM 543 C C . ALA A 1 73 ? -1.767 -7.887 2.470 1.00 77.69 73 ALA A C 1
ATOM 545 O O . ALA A 1 73 ? -1.373 -8.875 3.1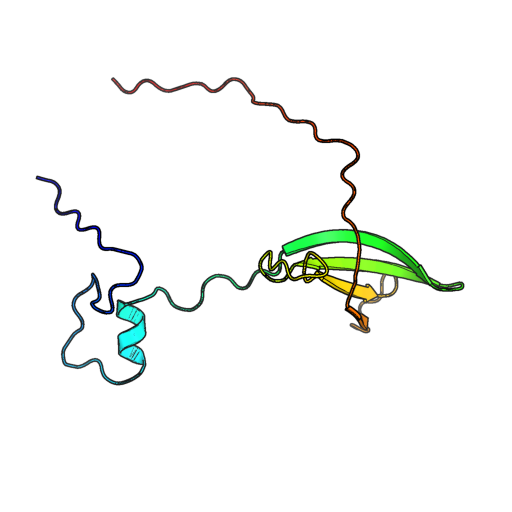01 1.00 77.69 73 ALA A O 1
ATOM 546 N N . GLN A 1 74 ? -1.311 -6.665 2.715 1.00 82.38 74 GLN A N 1
ATOM 547 C CA . GLN A 1 74 ? -0.316 -6.345 3.725 1.00 82.38 74 GLN A CA 1
ATOM 548 C C . GLN A 1 74 ? -0.858 -5.257 4.652 1.00 82.38 74 GLN A C 1
ATOM 550 O O . GLN A 1 74 ? -1.509 -4.320 4.203 1.00 82.38 74 GLN A O 1
ATOM 555 N N . MET A 1 75 ? -0.602 -5.381 5.951 1.00 85.19 75 MET A N 1
ATOM 556 C CA . MET A 1 75 ? -0.968 -4.375 6.942 1.00 85.19 75 MET A CA 1
ATOM 557 C C . MET A 1 75 ? 0.280 -3.705 7.484 1.00 85.19 75 MET A C 1
ATOM 559 O O . MET A 1 75 ? 1.142 -4.366 8.061 1.00 85.19 75 MET A O 1
ATOM 563 N N . SER A 1 76 ? 0.322 -2.390 7.369 1.00 85.69 76 SER A N 1
ATOM 564 C CA . SER A 1 76 ? 1.286 -1.557 8.070 1.00 85.69 76 SER A CA 1
ATOM 565 C C . SER A 1 76 ? 0.658 -0.950 9.315 1.00 85.69 76 SER A C 1
ATOM 567 O O . SER A 1 76 ? -0.499 -0.539 9.285 1.00 85.69 76 SER A O 1
ATOM 569 N N . MET A 1 77 ? 1.402 -0.878 10.414 1.00 88.38 77 MET A N 1
ATOM 570 C CA . MET A 1 77 ? 0.939 -0.338 11.690 1.00 88.38 77 MET A CA 1
ATOM 571 C C . MET A 1 77 ? 1.955 0.641 12.263 1.00 88.38 77 MET A C 1
ATOM 573 O O . MET A 1 77 ? 3.156 0.374 12.266 1.00 88.38 77 MET A O 1
ATOM 577 N N . ARG A 1 78 ? 1.452 1.746 12.815 1.00 88.12 78 ARG A N 1
ATOM 578 C CA . ARG A 1 78 ? 2.249 2.723 13.570 1.00 88.12 78 ARG A CA 1
ATOM 579 C C . ARG A 1 78 ? 1.484 3.260 14.772 1.00 88.12 78 ARG A C 1
ATOM 581 O O . ARG A 1 78 ? 0.251 3.189 14.814 1.00 88.12 78 ARG A O 1
ATOM 588 N N . LEU A 1 79 ? 2.200 3.813 15.747 1.00 88.25 79 LEU A N 1
ATOM 589 C CA . LEU A 1 79 ? 1.566 4.507 16.864 1.00 88.25 79 LEU A CA 1
ATOM 590 C C . LEU A 1 79 ? 0.888 5.805 16.378 1.00 88.25 79 LEU A C 1
ATOM 592 O O . LEU A 1 79 ? 1.365 6.455 15.441 1.00 88.25 79 LEU A O 1
ATOM 596 N N . PRO A 1 80 ? -0.231 6.221 16.994 1.00 85.25 80 PRO A N 1
ATOM 597 C CA . PRO A 1 80 ? -0.835 7.510 16.692 1.00 85.25 80 PRO A CA 1
ATOM 598 C C . PRO A 1 80 ? 0.162 8.648 16.934 1.00 85.25 80 PRO A C 1
ATOM 600 O O . PRO A 1 80 ? 0.769 8.720 17.999 1.00 85.25 80 PRO A O 1
ATOM 603 N N . ARG A 1 81 ? 0.276 9.567 15.966 1.00 80.69 81 ARG A N 1
ATOM 604 C CA . ARG A 1 81 ? 1.204 10.719 15.994 1.00 80.69 81 ARG A CA 1
ATOM 605 C C . ARG A 1 81 ? 2.690 10.354 16.015 1.00 80.69 81 ARG A C 1
ATOM 607 O O . ARG A 1 81 ? 3.505 11.219 16.306 1.00 80.69 81 ARG A O 1
ATOM 614 N N . ASP A 1 82 ? 3.030 9.119 15.676 1.00 77.44 82 ASP A N 1
ATOM 615 C CA . ASP A 1 82 ? 4.414 8.742 15.452 1.00 77.44 82 ASP A CA 1
ATOM 616 C C . ASP A 1 82 ? 4.871 9.246 14.077 1.00 77.44 82 ASP A C 1
ATOM 618 O O . ASP A 1 82 ? 4.411 8.775 13.026 1.00 77.44 82 ASP A O 1
ATOM 622 N N . ASP A 1 83 ? 5.706 10.281 14.110 1.00 64.81 83 ASP A N 1
ATOM 623 C CA . ASP A 1 83 ? 6.369 10.923 12.975 1.00 64.81 83 ASP A CA 1
ATOM 624 C C . ASP A 1 83 ? 7.795 10.392 12.756 1.00 64.81 83 ASP A C 1
ATOM 626 O O . ASP A 1 83 ? 8.435 10.740 11.764 1.00 64.81 83 ASP A O 1
ATOM 630 N N . THR A 1 84 ? 8.273 9.503 13.633 1.00 65.44 84 THR A N 1
ATOM 631 C CA . THR A 1 84 ? 9.638 8.958 13.588 1.00 65.44 84 THR A CA 1
ATOM 632 C C . THR A 1 84 ? 9.806 7.817 12.581 1.00 65.44 84 THR A C 1
ATOM 634 O O . THR A 1 84 ? 10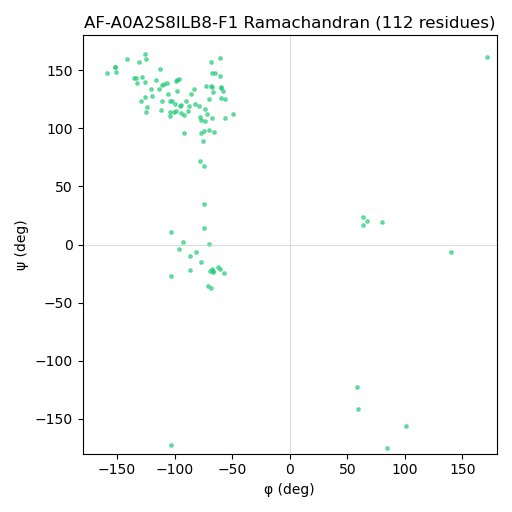.926 7.384 12.314 1.00 65.44 84 THR A O 1
ATOM 637 N N . GLY A 1 85 ? 8.709 7.353 11.971 1.00 59.88 85 GLY A N 1
ATOM 638 C CA . GLY A 1 85 ? 8.735 6.355 10.900 1.00 59.88 85 GLY A CA 1
ATOM 639 C C . GLY A 1 85 ? 8.895 4.909 11.376 1.00 59.88 85 GLY A C 1
ATOM 640 O O . GLY A 1 85 ? 9.265 4.050 10.579 1.00 59.88 85 GLY A O 1
ATOM 641 N N . HIS A 1 86 ? 8.614 4.608 12.649 1.00 65.06 86 HIS A N 1
ATOM 642 C CA . HIS A 1 86 ? 8.582 3.235 13.165 1.00 65.06 86 HIS A CA 1
ATOM 643 C C . HIS A 1 86 ? 7.316 2.492 12.708 1.00 65.06 86 HIS A C 1
ATOM 645 O O . HIS A 1 86 ? 6.419 2.169 13.486 1.00 65.06 86 HIS A O 1
ATOM 651 N N . GLU A 1 87 ? 7.241 2.233 11.407 1.00 76.12 87 GLU A N 1
ATOM 652 C CA . GLU A 1 87 ? 6.201 1.426 10.786 1.00 76.12 87 GLU A CA 1
ATOM 653 C C . GLU A 1 87 ? 6.590 -0.055 10.852 1.00 76.12 87 GLU A C 1
ATOM 655 O O . GLU A 1 87 ? 7.704 -0.440 10.495 1.00 76.12 87 GLU A O 1
ATOM 660 N N . GLN A 1 88 ? 5.675 -0.891 11.339 1.00 78.31 88 GLN A N 1
ATOM 661 C CA . GLN A 1 88 ? 5.820 -2.344 11.285 1.00 78.31 88 GLN A CA 1
ATOM 662 C C . GLN A 1 88 ? 4.830 -2.915 10.284 1.00 78.31 88 GLN A C 1
ATOM 664 O O . GLN A 1 88 ? 3.664 -2.522 10.261 1.00 78.31 88 GLN A O 1
ATOM 669 N N . THR A 1 89 ? 5.292 -3.870 9.489 1.00 75.69 89 THR A N 1
ATOM 670 C CA . THR A 1 89 ? 4.529 -4.420 8.375 1.00 75.69 89 THR A CA 1
ATOM 671 C C . THR A 1 89 ? 4.316 -5.917 8.559 1.00 75.69 89 THR A C 1
ATOM 673 O O . THR A 1 89 ? 5.250 -6.657 8.868 1.00 75.69 89 THR A O 1
ATOM 676 N N . PHE A 1 90 ? 3.084 -6.369 8.343 1.00 75.50 90 PHE A N 1
ATOM 677 C CA . PHE A 1 90 ? 2.644 -7.738 8.584 1.00 75.50 90 PHE A CA 1
ATOM 678 C C . PHE A 1 90 ? 1.832 -8.262 7.399 1.00 75.50 90 PHE A C 1
ATOM 680 O O . PHE A 1 90 ? 1.031 -7.535 6.809 1.00 75.50 90 PHE A O 1
ATOM 687 N N . SER A 1 91 ? 1.990 -9.544 7.075 1.00 74.44 91 SER A N 1
ATOM 688 C CA . SER A 1 91 ? 1.082 -10.224 6.147 1.00 74.44 91 SER A CA 1
ATOM 689 C C . SER A 1 91 ? -0.261 -10.473 6.825 1.00 74.44 91 SER A C 1
ATOM 691 O O . SER A 1 91 ? -0.299 -10.913 7.977 1.00 74.44 91 SER A O 1
ATOM 693 N N . VAL A 1 92 ? -1.360 -10.227 6.113 1.00 68.88 92 VAL A N 1
ATOM 694 C CA . VAL A 1 92 ? -2.711 -10.441 6.644 1.00 68.88 92 VAL A CA 1
ATOM 695 C C . VAL A 1 92 ? -3.452 -11.462 5.800 1.00 68.88 92 VAL A C 1
ATOM 697 O O . VAL A 1 92 ? -3.591 -11.299 4.596 1.00 68.88 92 VAL A O 1
ATOM 700 N N . ASN A 1 93 ? -3.991 -12.481 6.469 1.00 67.81 93 ASN A N 1
ATOM 701 C CA . ASN A 1 93 ? -5.012 -13.360 5.911 1.00 67.81 93 ASN A CA 1
ATOM 702 C C . ASN A 1 93 ? -6.349 -12.961 6.539 1.00 67.81 93 ASN A C 1
ATOM 704 O O . ASN A 1 93 ? -6.528 -13.101 7.750 1.00 67.81 93 ASN A O 1
ATOM 708 N N . GLY A 1 94 ? -7.275 -12.434 5.742 1.00 63.78 94 GLY A N 1
ATOM 709 C CA . GLY A 1 94 ? -8.548 -11.926 6.245 1.00 63.78 94 GLY A CA 1
ATOM 710 C C . GLY A 1 94 ? -9.666 -12.019 5.214 1.00 63.78 94 GLY A C 1
ATOM 711 O O . GLY A 1 94 ? -9.429 -11.977 4.010 1.00 63.78 94 GLY A O 1
ATOM 712 N N . VAL A 1 95 ? -10.905 -12.135 5.693 1.00 59.12 95 VAL A N 1
ATOM 713 C CA . VAL A 1 95 ? -12.102 -12.114 4.845 1.00 59.12 95 VAL A CA 1
ATOM 714 C C . VAL A 1 95 ? -12.658 -10.694 4.817 1.00 59.12 95 VAL A C 1
ATOM 716 O O . VAL A 1 95 ? -13.067 -10.164 5.852 1.00 59.12 95 VAL A O 1
ATOM 719 N N . ARG A 1 96 ? -12.717 -10.072 3.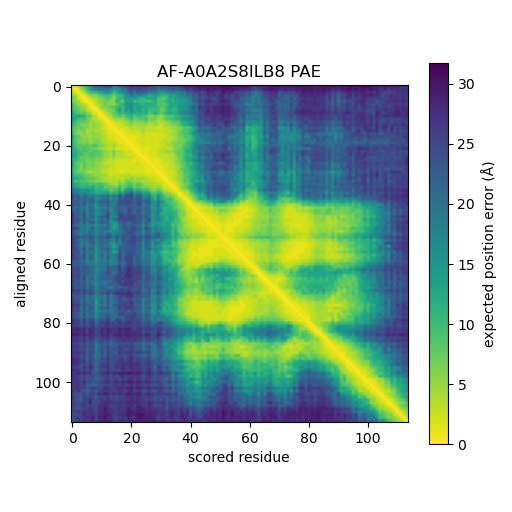634 1.00 55.91 96 ARG A N 1
ATOM 720 C CA . ARG A 1 96 ? -13.393 -8.779 3.469 1.00 55.91 96 ARG A CA 1
ATOM 721 C C . ARG A 1 96 ? -14.904 -8.990 3.560 1.00 55.91 96 ARG A C 1
ATOM 723 O O . ARG A 1 96 ? -15.500 -9.584 2.668 1.00 55.91 96 ARG A O 1
ATOM 730 N N . SER A 1 97 ? -15.522 -8.478 4.621 1.00 51.25 97 SER A N 1
ATOM 731 C CA . SER A 1 97 ? -16.981 -8.463 4.770 1.00 51.25 97 SER A CA 1
ATOM 732 C C . SER A 1 97 ? -17.503 -7.057 4.496 1.00 51.25 97 SER A C 1
ATOM 734 O O . SER A 1 97 ? -17.251 -6.137 5.270 1.00 51.25 97 SER A O 1
ATOM 736 N N . VAL A 1 98 ? -18.208 -6.875 3.378 1.00 50.94 98 VAL A N 1
ATOM 737 C CA . VAL A 1 98 ? -18.863 -5.606 3.035 1.00 50.94 98 VAL A CA 1
ATOM 738 C C . VAL A 1 98 ? -20.292 -5.652 3.567 1.00 50.94 98 VAL A C 1
ATOM 740 O O . VAL A 1 98 ? -21.103 -6.439 3.089 1.00 50.94 98 VAL A O 1
ATOM 743 N 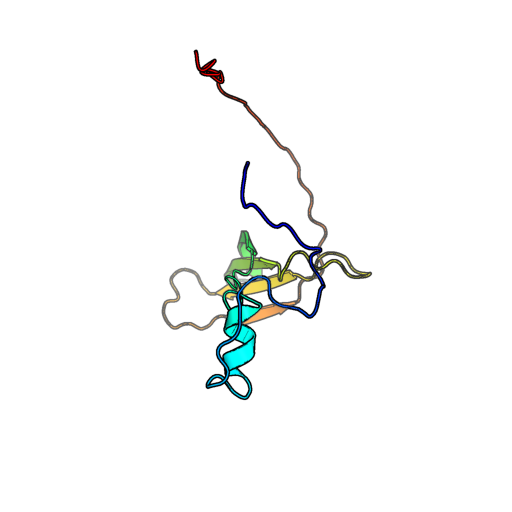N . THR A 1 99 ? -20.599 -4.841 4.579 1.00 50.69 99 THR A N 1
ATOM 744 C CA . THR A 1 99 ? -21.906 -4.870 5.262 1.00 50.69 99 THR A CA 1
ATOM 745 C C . THR A 1 99 ? -22.968 -4.004 4.589 1.00 50.69 99 THR A C 1
ATOM 747 O O . THR A 1 99 ? -24.155 -4.258 4.768 1.00 50.69 99 THR A O 1
ATOM 750 N N . SER A 1 100 ? -22.576 -3.008 3.787 1.00 33.75 100 SER A N 1
ATOM 751 C CA . SER A 1 100 ? -23.493 -2.284 2.901 1.00 33.75 100 SER A CA 1
ATOM 752 C C . SER A 1 100 ? -22.739 -1.589 1.766 1.00 33.75 100 SER A C 1
ATOM 754 O O . SER A 1 100 ? -21.605 -1.147 1.949 1.00 33.75 100 SER A O 1
ATOM 756 N N . VAL A 1 101 ? -23.381 -1.486 0.602 1.00 41.12 101 VAL A N 1
ATOM 757 C CA . VAL A 1 101 ? -22.953 -0.641 -0.519 1.00 41.12 101 VAL A CA 1
ATOM 758 C C . VAL A 1 101 ? -24.162 0.185 -0.934 1.00 41.12 101 VAL A C 1
ATOM 760 O O . VAL A 1 101 ? -25.210 -0.377 -1.247 1.00 41.12 101 VAL A O 1
ATOM 763 N N . ALA A 1 102 ? -24.024 1.507 -0.927 1.00 37.00 102 ALA A N 1
ATOM 764 C CA . ALA A 1 102 ? -25.025 2.425 -1.454 1.00 37.00 102 ALA A CA 1
ATOM 765 C C . ALA A 1 102 ? -24.447 3.129 -2.683 1.00 37.00 102 ALA A C 1
ATOM 767 O O . ALA A 1 102 ? -23.305 3.585 -2.657 1.00 37.00 102 ALA A O 1
ATOM 768 N N . THR A 1 103 ? -25.225 3.202 -3.761 1.00 37.09 103 THR A N 1
ATOM 769 C CA . THR A 1 103 ? -24.854 3.916 -4.988 1.00 37.09 103 THR A CA 1
ATOM 770 C C . THR A 1 103 ? -25.986 4.865 -5.363 1.00 37.09 103 THR A C 1
ATOM 772 O O . THR A 1 103 ? -27.163 4.554 -5.162 1.00 37.09 103 THR A O 1
ATOM 775 N N . SER A 1 104 ? -25.629 6.031 -5.891 1.00 52.47 104 SER A N 1
ATOM 776 C CA . SER A 1 104 ? -26.559 6.940 -6.549 1.00 52.47 104 SER A CA 1
ATOM 777 C C . SER A 1 104 ? -25.931 7.440 -7.846 1.00 52.47 104 SER A C 1
ATOM 779 O O . SER A 1 104 ? -24.723 7.654 -7.932 1.00 52.47 104 SER A O 1
AT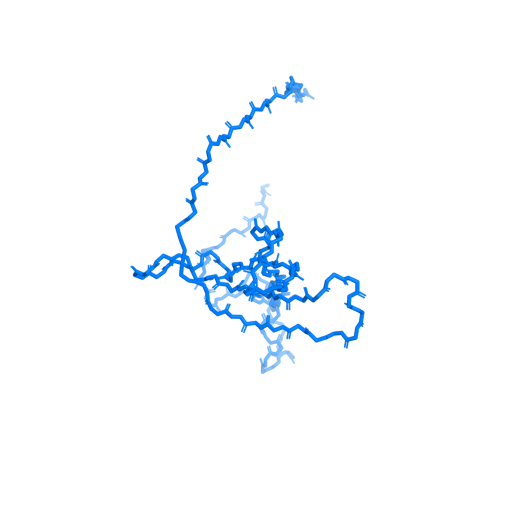OM 781 N N . ILE A 1 105 ? -26.764 7.600 -8.872 1.00 44.12 105 ILE A N 1
ATOM 782 C CA . ILE A 1 105 ? -26.396 8.257 -10.125 1.00 44.12 105 ILE A CA 1
ATOM 783 C C . ILE A 1 105 ? -27.192 9.557 -10.160 1.00 44.12 105 ILE A C 1
ATOM 785 O O . ILE A 1 105 ? -28.425 9.529 -10.177 1.00 44.12 105 ILE A O 1
ATOM 789 N N . GLU A 1 106 ? -26.502 10.696 -10.129 1.00 60.12 106 GLU A N 1
ATOM 790 C CA . GLU A 1 106 ? -27.152 11.982 -10.375 1.00 60.12 106 GLU A CA 1
ATOM 791 C C . GLU A 1 106 ? -27.602 12.091 -11.835 1.00 60.12 106 GLU A C 1
ATOM 793 O O . GLU A 1 106 ? -27.100 11.402 -12.725 1.00 60.12 106 GLU A O 1
ATOM 798 N N . LYS A 1 107 ? -28.596 12.949 -12.085 1.00 66.62 107 LYS A N 1
ATOM 799 C CA . LYS A 1 107 ? -29.230 13.095 -13.397 1.00 66.62 107 LYS A CA 1
ATOM 800 C C . LYS A 1 107 ? -28.184 13.426 -14.467 1.00 66.62 107 LYS A C 1
ATOM 802 O O . LYS A 1 107 ? -27.671 14.538 -14.527 1.00 66.62 107 LYS A O 1
ATOM 807 N N . MET A 1 108 ? -27.912 12.461 -15.339 1.00 54.94 108 MET A N 1
ATOM 808 C CA . MET A 1 108 ? -26.955 12.608 -16.429 1.00 54.94 108 MET A CA 1
ATOM 809 C C . MET A 1 108 ? -27.600 13.419 -17.560 1.00 54.94 108 MET A C 1
ATOM 811 O O . MET A 1 108 ? -28.524 12.953 -18.229 1.00 54.94 108 MET A O 1
ATOM 815 N N . THR A 1 109 ? -27.148 14.653 -17.777 1.00 65.38 109 THR A N 1
ATOM 816 C CA . THR A 1 109 ? -27.496 15.412 -18.984 1.00 65.38 109 THR A CA 1
ATOM 817 C C . THR A 1 109 ? -26.661 14.889 -20.145 1.00 65.38 109 THR A C 1
ATOM 819 O O . THR A 1 109 ? -25.514 15.293 -20.328 1.00 65.38 109 THR A O 1
ATOM 822 N N . ALA A 1 110 ? -27.231 13.972 -20.926 1.00 62.50 110 ALA A N 1
ATOM 823 C CA . ALA A 1 110 ? -26.656 13.581 -22.205 1.00 62.50 110 ALA A CA 1
ATOM 824 C C . ALA A 1 110 ? -26.757 14.774 -23.164 1.00 62.50 110 ALA A C 1
ATOM 826 O O . ALA A 1 110 ? -27.852 15.141 -23.596 1.00 62.50 110 ALA A O 1
ATOM 827 N N . ASN A 1 111 ? -25.623 15.397 -23.480 1.00 60.00 111 ASN A N 1
ATOM 828 C CA . ASN A 1 111 ? -25.576 16.391 -24.542 1.00 60.00 111 ASN A CA 1
ATOM 829 C C . ASN A 1 111 ? -25.655 15.624 -25.869 1.00 60.00 111 ASN A C 1
ATOM 831 O O . ASN A 1 111 ? -24.666 15.043 -26.313 1.00 60.00 111 ASN A O 1
ATOM 835 N N . SER A 1 112 ? -26.852 15.539 -26.453 1.00 56.38 112 SER A N 1
ATOM 836 C CA . SER A 1 112 ? -27.002 15.033 -27.818 1.00 56.38 112 SER A CA 1
ATOM 837 C C . SER A 1 112 ? -26.400 16.085 -28.738 1.00 56.38 112 SER A C 1
ATOM 839 O O . SER A 1 112 ? -27.013 17.122 -28.978 1.00 56.38 112 SE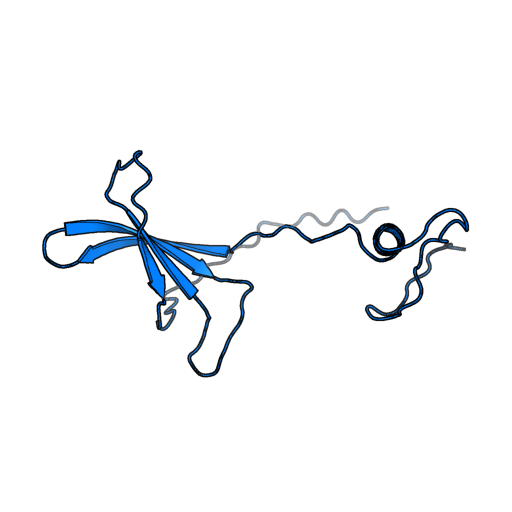R A O 1
ATOM 841 N N . GLY A 1 113 ? -25.150 15.856 -29.147 1.00 49.75 113 GLY A N 1
ATOM 842 C CA . GLY A 1 113 ? -24.467 16.696 -30.121 1.00 49.75 113 GLY A CA 1
ATOM 843 C C . GLY A 1 113 ? -25.290 16.755 -31.401 1.00 49.75 113 GLY A C 1
ATOM 844 O O . GLY A 1 113 ? -25.652 15.712 -31.945 1.00 49.75 113 GLY A O 1
ATOM 845 N N . ASN A 1 114 ? -25.608 17.975 -31.822 1.00 42.00 114 ASN A N 1
ATOM 846 C CA . ASN A 1 114 ? -26.202 18.283 -33.115 1.00 42.00 114 ASN A CA 1
ATOM 847 C C . ASN A 1 114 ? -25.090 18.727 -34.065 1.00 42.00 114 ASN A C 1
ATOM 849 O O . ASN A 1 114 ? -24.235 19.517 -33.599 1.00 42.00 114 ASN A O 1
#

Nearest PDB structures (foldseek):
  6aae-assembly1_A  TM=4.345E-01  e=3.989E+00  uncultured bacterium
  4rth-assembly1_A  TM=3.967E-01  e=6.454E+00  Zea mays

Secondary structure (DSSP, 8-state):
--------TT-SS-SSPPPTT--GGGGGGGT-SSS-----EEEEEEEEEETTEEEEEEEEEEEEEEETTEEEEEEEEE-TT--S---EEEEE----------------------

Solvent-accessible surface area (backbone atoms only — not comparable to full-atom values): 7858 Å² total; per-residue (Å²): 132,81,92,77,84,85,76,71,96,82,61,94,65,54,91,49,86,77,61,91,88,60,60,76,76,67,50,50,62,50,68,37,95,61,85,70,88,90,68,66,43,74,77,45,75,45,82,40,76,59,90,95,45,68,27,44,29,38,36,32,30,58,80,81,41,67,55,100,81,40,62,54,34,37,34,37,35,30,52,78,90,62,82,85,69,74,66,47,76,42,82,48,85,74,82,89,78,82,91,78,86,87,86,85,82,76,91,78,82,78,80,79,83,127

Foldseek 3Di:
DDPDDDDDPPDPDAPDDDDPPDDDPSSCVSVDVPDPDQDFDFPDWDWDDDPNAIWIKTKTFGPQDQDPLGTFIKIWIDHVPPPVPPIDIDTDRDDDDDPDDDDDDPDDDDPPDD